Protein AF-A0A511QG80-F1 (afdb_monomer)

Sequence (93 aa):
MKNLTFTERDEFK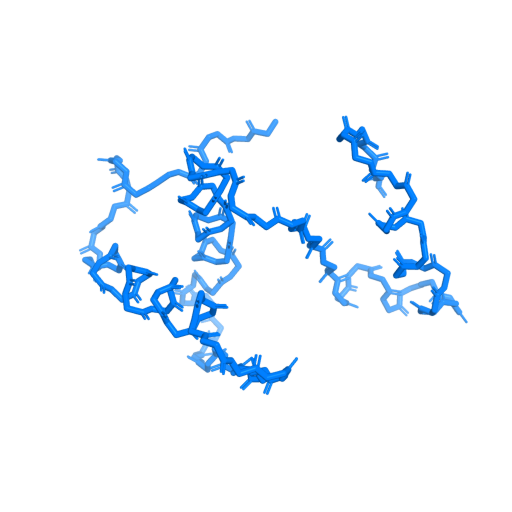RKSVAEKVSLLLESPIDVSPMVIDGGWGTGKTEFCHKLINLMMEKDSHHLIYVDAFQADHADEPLLTILLGWLTKPAFAI

Secondary structure (DSSP, 8-state):
-----TTT--TT-THHHHHHHHHHHTSS-S---------TTS-HHHHHHHHHHHHHTTT-S------HHHHTTSS-HHHHHHHHHH-SSS---

Mean predicted aligned error: 8.02 Å

Structure (mmCIF, N/CA/C/O backbone):
data_AF-A0A511QG80-F1
#
_entry.id   AF-A0A511QG80-F1
#
loop_
_atom_site.group_PDB
_atom_site.id
_atom_site.type_symbol
_atom_site.label_atom_id
_atom_site.label_alt_id
_atom_site.label_comp_id
_atom_site.label_asym_id
_atom_site.label_entity_id
_atom_site.label_seq_id
_atom_site.pdbx_PDB_ins_code
_atom_site.Cartn_x
_atom_site.Cartn_y
_atom_site.Cartn_z
_atom_site.occupancy
_atom_site.B_iso_or_equiv
_atom_site.auth_seq_id
_atom_site.auth_comp_id
_atom_site.auth_asym_id
_atom_site.auth_atom_id
_atom_site.pdbx_PDB_model_num
ATOM 1 N N . MET A 1 1 ? 11.871 -1.331 11.174 1.00 45.31 1 MET A N 1
ATOM 2 C CA . MET A 1 1 ? 10.854 -0.619 10.367 1.00 45.31 1 MET A CA 1
ATOM 3 C C . MET A 1 1 ? 10.345 0.558 11.186 1.00 45.31 1 MET A C 1
ATOM 5 O O . MET A 1 1 ? 9.985 0.348 12.336 1.00 45.31 1 MET A O 1
ATOM 9 N N . LYS A 1 2 ? 10.358 1.793 10.664 1.00 52.25 2 LYS A N 1
ATOM 10 C CA . LYS A 1 2 ? 9.596 2.883 11.303 1.00 52.25 2 LYS A CA 1
ATOM 11 C C . LYS A 1 2 ? 8.121 2.466 11.281 1.00 52.25 2 LYS A C 1
ATOM 13 O O . LYS A 1 2 ? 7.651 2.069 10.219 1.00 52.25 2 LYS A O 1
ATOM 18 N N . ASN A 1 3 ? 7.414 2.553 12.407 1.00 68.88 3 ASN A N 1
ATOM 19 C CA . ASN A 1 3 ? 5.962 2.356 12.461 1.00 68.88 3 ASN A CA 1
ATOM 20 C C . ASN A 1 3 ? 5.278 3.493 11.687 1.00 68.88 3 ASN A C 1
ATOM 22 O O . ASN A 1 3 ? 4.900 4.519 12.243 1.00 68.88 3 ASN A O 1
ATOM 26 N N . LEU A 1 4 ? 5.212 3.355 10.362 1.00 85.56 4 LEU A N 1
ATOM 27 C CA . LEU A 1 4 ? 4.516 4.278 9.477 1.00 85.56 4 LEU A CA 1
ATOM 28 C C . LEU A 1 4 ? 3.026 3.966 9.560 1.00 85.56 4 LEU A C 1
ATOM 30 O O . LEU A 1 4 ? 2.520 3.168 8.783 1.00 85.56 4 LEU A O 1
ATOM 34 N N . THR A 1 5 ? 2.320 4.581 10.497 1.00 90.12 5 THR A N 1
ATOM 35 C CA . THR A 1 5 ?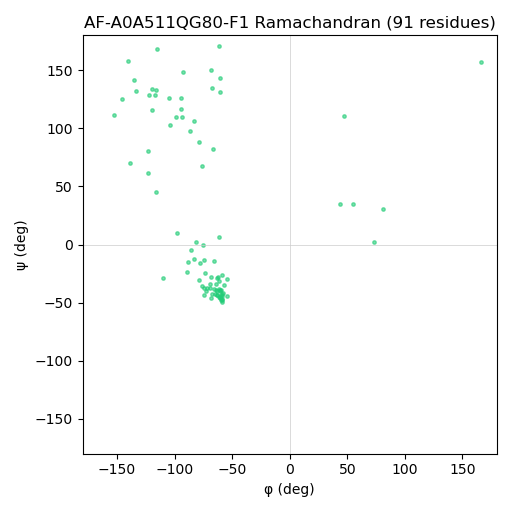 0.867 4.434 10.647 1.00 90.12 5 THR A CA 1
ATOM 36 C C . THR A 1 5 ? 0.160 5.763 10.378 1.00 90.12 5 THR A C 1
ATOM 38 O O . THR A 1 5 ? 0.782 6.827 10.282 1.00 90.12 5 THR A O 1
ATOM 41 N N . PHE A 1 6 ? -1.164 5.713 10.245 1.00 90.81 6 PHE A N 1
ATOM 42 C CA . PHE A 1 6 ? -1.999 6.912 10.138 1.00 90.81 6 PHE A CA 1
ATOM 43 C C . PHE A 1 6 ? -2.322 7.556 11.502 1.00 90.81 6 PHE A C 1
ATOM 45 O O . PHE A 1 6 ? -3.057 8.535 11.536 1.00 90.81 6 PHE A O 1
ATOM 52 N N . THR A 1 7 ? -1.817 7.035 12.629 1.00 87.69 7 THR A N 1
ATOM 53 C CA . THR A 1 7 ? -2.184 7.540 13.967 1.00 87.69 7 THR A CA 1
ATOM 54 C C . THR A 1 7 ? -1.564 8.898 14.284 1.00 87.69 7 THR A C 1
ATOM 56 O O . THR A 1 7 ? -2.236 9.749 14.855 1.00 87.69 7 THR A O 1
ATOM 59 N N . GLU A 1 8 ? -0.305 9.117 13.904 1.00 80.44 8 GLU A N 1
ATOM 60 C CA . GLU A 1 8 ? 0.438 10.333 14.275 1.00 80.44 8 GLU A CA 1
ATOM 61 C C . GLU A 1 8 ? 0.693 11.279 13.095 1.00 80.44 8 GLU A C 1
ATOM 63 O O . GLU A 1 8 ? 0.791 12.487 13.282 1.00 80.44 8 GLU A O 1
ATOM 68 N N . ARG A 1 9 ? 0.795 10.757 11.864 1.00 82.38 9 ARG A N 1
ATOM 69 C CA . ARG A 1 9 ? 1.165 11.542 10.670 1.00 82.38 9 ARG A CA 1
ATOM 70 C C . ARG A 1 9 ? 0.110 11.462 9.571 1.00 82.38 9 ARG A C 1
ATOM 72 O O . ARG A 1 9 ? 0.397 10.977 8.480 1.00 82.38 9 ARG A O 1
ATOM 79 N N . ASP A 1 10 ? -1.109 11.918 9.847 1.00 88.00 10 ASP A N 1
ATOM 80 C CA . ASP A 1 10 ? -2.196 11.992 8.854 1.00 88.00 10 ASP A CA 1
ATOM 81 C C . ASP A 1 10 ? -2.666 13.431 8.569 1.00 88.00 10 ASP A C 1
ATOM 83 O O . ASP A 1 10 ? -3.857 13.721 8.485 1.00 88.00 10 ASP A O 1
ATOM 87 N N . GLU A 1 11 ? -1.713 14.351 8.393 1.00 84.94 11 GLU A N 1
ATOM 88 C CA . GLU A 1 11 ? -1.953 15.786 8.137 1.00 84.94 11 GLU A CA 1
ATOM 89 C C . GLU A 1 11 ? -2.877 16.044 6.932 1.00 84.94 11 GLU A C 1
ATOM 91 O O . GLU A 1 11 ? -3.641 17.007 6.908 1.00 84.94 11 GLU A O 1
ATOM 96 N N . PHE A 1 12 ? -2.855 15.141 5.948 1.00 86.81 12 PHE A N 1
ATOM 97 C CA . PHE A 1 12 ? -3.664 15.210 4.730 1.00 86.81 12 PHE A CA 1
ATOM 98 C C . PHE A 1 12 ? -4.943 14.357 4.783 1.00 86.81 12 PHE A C 1
ATOM 100 O O . PHE A 1 12 ? -5.589 14.181 3.750 1.00 86.81 12 PHE A O 1
ATOM 107 N N . LYS A 1 13 ? -5.307 13.807 5.953 1.00 89.75 13 LYS A N 1
ATOM 108 C CA . LYS A 1 13 ? -6.520 12.990 6.171 1.00 89.75 13 LYS A CA 1
ATOM 109 C C . LYS A 1 13 ? -6.649 11.789 5.219 1.00 89.75 13 LYS A C 1
ATOM 111 O O . LYS A 1 13 ? -7.748 11.402 4.801 1.00 89.75 13 LYS A O 1
ATOM 116 N N . ARG A 1 14 ? -5.512 11.192 4.860 1.00 92.75 14 ARG A N 1
ATOM 117 C CA . ARG A 1 14 ? -5.388 10.076 3.914 1.00 92.75 14 ARG A CA 1
ATOM 118 C C . ARG A 1 14 ? -5.843 8.747 4.501 1.00 92.75 14 ARG A C 1
ATOM 120 O O . ARG A 1 14 ? -6.080 7.832 3.714 1.00 92.75 14 ARG A O 1
ATOM 127 N N . LYS A 1 15 ? -6.041 8.635 5.821 1.00 94.25 15 LYS A N 1
ATOM 128 C CA . LYS A 1 15 ? -6.619 7.424 6.427 1.00 94.25 15 LYS A CA 1
ATOM 129 C C . LYS A 1 15 ? -7.965 7.060 5.796 1.00 94.25 15 LYS A C 1
ATOM 131 O O . LYS A 1 15 ? -8.170 5.918 5.410 1.00 94.25 15 LYS A O 1
ATOM 136 N N . SER A 1 16 ? -8.835 8.050 5.590 1.00 94.00 16 SER A N 1
ATOM 137 C CA . SER A 1 16 ? -10.154 7.844 4.970 1.00 94.00 16 SER A CA 1
ATOM 138 C C . SER A 1 16 ? -10.074 7.306 3.534 1.00 94.00 16 SER A C 1
ATOM 140 O O . SER A 1 16 ? -10.939 6.553 3.087 1.00 94.00 16 SER A O 1
ATOM 142 N N . VAL A 1 17 ? -9.024 7.678 2.797 1.00 93.75 17 VAL A N 1
ATOM 143 C CA . VAL A 1 17 ? -8.746 7.153 1.456 1.00 93.75 17 VAL A CA 1
ATOM 144 C C . VAL A 1 17 ? -8.214 5.726 1.558 1.00 93.75 17 VAL A C 1
ATOM 146 O O . VAL A 1 17 ? -8.678 4.859 0.825 1.00 93.75 17 VAL A O 1
ATOM 149 N N . ALA A 1 18 ? -7.297 5.461 2.493 1.00 93.88 18 ALA A N 1
ATOM 150 C CA . ALA A 1 18 ? -6.748 4.129 2.734 1.00 93.88 18 ALA A CA 1
ATOM 151 C C . ALA A 1 18 ? -7.826 3.109 3.136 1.00 93.88 18 ALA A C 1
ATOM 153 O O . ALA A 1 18 ? -7.805 1.982 2.654 1.00 93.88 18 ALA A O 1
ATOM 154 N N . GLU A 1 19 ? -8.808 3.508 3.947 1.00 93.69 19 GLU A N 1
ATOM 155 C CA . GLU A 1 19 ? -9.947 2.657 4.319 1.00 93.69 19 GLU A CA 1
ATOM 156 C C . GLU A 1 19 ? -10.803 2.282 3.101 1.00 93.69 19 GLU A C 1
ATOM 158 O O . GLU A 1 19 ? -11.148 1.116 2.924 1.00 93.69 19 GLU A O 1
ATOM 163 N N . LYS A 1 20 ? -11.089 3.241 2.209 1.00 93.00 20 LYS A N 1
ATOM 164 C CA . LYS A 1 20 ? -11.817 2.976 0.954 1.00 93.00 20 LYS A CA 1
ATOM 165 C C . LYS A 1 20 ? -11.031 2.068 0.013 1.00 93.00 20 LYS A C 1
ATOM 167 O O . LYS A 1 20 ? -11.606 1.161 -0.577 1.00 93.00 20 LYS A O 1
ATOM 172 N N . VAL A 1 21 ? -9.726 2.300 -0.112 1.00 92.81 21 VAL A N 1
ATOM 173 C CA . VAL A 1 21 ? -8.829 1.444 -0.896 1.00 92.81 21 VAL A CA 1
ATOM 174 C C . VAL A 1 21 ? -8.814 0.023 -0.334 1.00 92.81 21 VAL A C 1
ATOM 176 O O . VAL A 1 21 ? -8.956 -0.927 -1.093 1.00 92.81 21 VAL A O 1
ATOM 179 N N . SER A 1 22 ? -8.704 -0.133 0.988 1.00 90.56 22 SER A N 1
ATOM 180 C CA . SER A 1 22 ? -8.748 -1.442 1.646 1.00 90.56 22 SER A CA 1
ATOM 181 C C . SER A 1 22 ? -10.063 -2.168 1.364 1.00 90.56 22 SER A C 1
ATOM 183 O O . SER A 1 22 ? -10.020 -3.342 1.025 1.00 90.56 22 SER A O 1
ATOM 185 N N . LEU A 1 23 ? -11.208 -1.477 1.409 1.00 90.56 23 LEU A N 1
ATOM 186 C CA . LEU A 1 23 ? -12.505 -2.069 1.055 1.00 90.56 23 LEU A CA 1
ATOM 187 C C . LEU A 1 23 ? -12.562 -2.554 -0.401 1.00 90.56 23 LEU A C 1
ATOM 189 O O . LEU A 1 23 ? -13.154 -3.593 -0.673 1.00 90.56 23 LEU A O 1
ATOM 193 N N . LEU A 1 24 ? -11.958 -1.815 -1.337 1.00 89.94 24 LEU A N 1
ATOM 194 C CA . LEU A 1 24 ? -11.884 -2.227 -2.743 1.00 89.94 24 LEU A CA 1
ATOM 195 C C . LEU A 1 24 ? -10.986 -3.455 -2.923 1.00 89.94 24 LEU A C 1
ATOM 197 O O . LEU A 1 24 ? -11.361 -4.382 -3.634 1.00 89.94 24 LEU A O 1
ATOM 201 N N . LEU A 1 25 ? -9.834 -3.484 -2.251 1.00 88.12 25 LEU A N 1
ATOM 202 C CA . LEU A 1 25 ? -8.906 -4.617 -2.299 1.00 88.12 25 LEU A CA 1
ATOM 203 C C . LEU A 1 25 ? -9.466 -5.876 -1.616 1.00 88.12 25 LEU A C 1
ATOM 205 O O . LEU A 1 25 ? -9.107 -6.976 -2.009 1.00 88.12 25 LEU A O 1
ATOM 209 N N . GLU A 1 26 ? -10.343 -5.716 -0.621 1.00 86.69 26 GLU A N 1
ATOM 210 C CA . GLU A 1 26 ? -11.040 -6.808 0.082 1.00 86.69 26 GLU A CA 1
ATOM 211 C C . GLU A 1 26 ? -12.332 -7.252 -0.627 1.00 86.69 26 GLU A C 1
ATOM 213 O O . GLU A 1 26 ? -12.994 -8.193 -0.184 1.00 86.69 26 GLU A O 1
ATOM 218 N N . SER A 1 27 ? -12.736 -6.566 -1.700 1.00 87.62 27 SER A N 1
ATOM 219 C CA . SER A 1 27 ? -13.950 -6.919 -2.433 1.00 87.62 27 SER A CA 1
ATOM 220 C C . SER A 1 27 ? -13.788 -8.265 -3.159 1.00 87.62 27 SER A C 1
ATOM 222 O O . SER A 1 27 ? -12.675 -8.623 -3.544 1.00 87.62 27 SER A O 1
ATOM 224 N N . PRO A 1 28 ? -14.877 -9.033 -3.360 1.00 86.38 28 PRO A N 1
ATOM 225 C CA . PRO A 1 28 ? -14.827 -10.346 -4.003 1.00 86.38 28 PRO A CA 1
ATOM 226 C C . PRO A 1 28 ? -14.660 -10.205 -5.526 1.00 86.38 28 PRO A C 1
ATOM 228 O O . PRO A 1 28 ? -15.576 -10.489 -6.297 1.00 86.38 28 PRO A O 1
ATOM 231 N N . ILE A 1 29 ? -13.502 -9.708 -5.952 1.00 86.75 29 ILE A N 1
ATOM 232 C CA . ILE A 1 29 ? -13.086 -9.551 -7.346 1.00 86.75 29 ILE A CA 1
ATOM 233 C C . ILE A 1 29 ? -11.816 -10.382 -7.534 1.00 86.75 29 ILE A C 1
ATOM 235 O O . ILE A 1 29 ? -10.896 -10.285 -6.727 1.00 86.75 29 ILE A O 1
ATOM 239 N N . ASP A 1 30 ? -11.743 -11.161 -8.614 1.00 84.81 30 ASP A N 1
ATOM 240 C CA . ASP A 1 30 ? -10.610 -12.063 -8.866 1.00 84.81 30 ASP A CA 1
ATOM 241 C C . ASP A 1 30 ? -9.268 -11.318 -8.980 1.00 84.81 30 ASP A C 1
ATOM 243 O O . ASP A 1 30 ? -8.246 -11.783 -8.477 1.00 84.81 30 ASP A O 1
ATOM 247 N N . VAL A 1 31 ? -9.258 -10.152 -9.640 1.00 84.69 31 VAL A N 1
ATOM 248 C CA . VAL A 1 31 ? -8.084 -9.277 -9.775 1.00 84.69 31 VAL A CA 1
ATOM 249 C C . VAL A 1 31 ? -8.532 -7.813 -9.779 1.00 84.69 31 VAL A C 1
ATOM 251 O O . VAL A 1 31 ? -9.343 -7.412 -10.611 1.00 84.69 31 VAL A O 1
ATOM 254 N N . SER A 1 32 ? -7.968 -6.994 -8.887 1.00 86.94 32 SER A N 1
ATOM 255 C CA . SER A 1 32 ? -8.273 -5.560 -8.777 1.00 86.94 32 SER A CA 1
ATOM 256 C C . SER A 1 32 ? -7.001 -4.709 -8.920 1.00 86.94 32 SER A C 1
ATOM 258 O O . SER A 1 32 ? -6.428 -4.283 -7.912 1.00 86.94 32 SER A O 1
ATOM 260 N N . PRO A 1 33 ? -6.523 -4.449 -10.152 1.00 88.12 33 PRO A N 1
ATOM 261 C CA . PRO A 1 33 ? -5.373 -3.579 -10.360 1.00 88.12 33 PRO A CA 1
ATOM 262 C C . PRO A 1 33 ? -5.732 -2.136 -9.986 1.00 88.12 33 PRO A C 1
ATOM 264 O O . PRO A 1 33 ? -6.778 -1.619 -10.377 1.00 88.12 33 PRO A O 1
ATOM 267 N N . MET A 1 34 ? -4.851 -1.466 -9.245 1.00 89.69 34 MET A N 1
ATOM 268 C CA . MET A 1 34 ? -5.055 -0.088 -8.802 1.00 89.69 34 MET A CA 1
ATOM 269 C 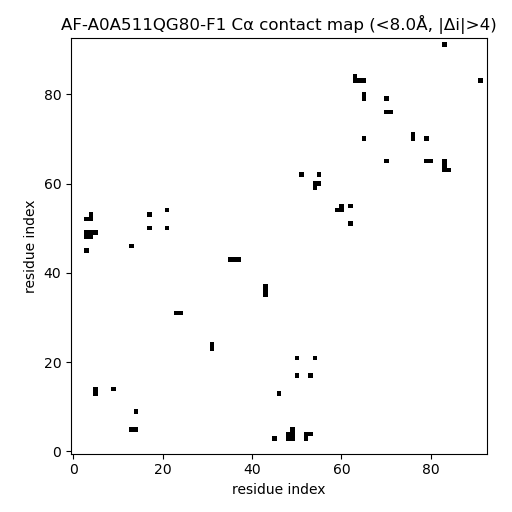C . MET A 1 34 ? -3.784 0.737 -9.009 1.00 89.69 34 MET A C 1
ATOM 271 O O . MET A 1 34 ? -2.678 0.259 -8.768 1.00 89.69 34 MET A O 1
ATOM 275 N N . VAL A 1 35 ? -3.952 1.994 -9.425 1.00 91.19 35 VAL A N 1
ATOM 276 C CA . VAL A 1 35 ? -2.861 2.956 -9.627 1.00 91.19 35 VAL A CA 1
ATOM 277 C C . VAL A 1 35 ? -3.018 4.115 -8.648 1.00 91.19 35 VAL A C 1
ATOM 279 O O . VAL A 1 35 ? -4.102 4.679 -8.512 1.00 91.19 35 VAL A O 1
ATOM 282 N N . ILE A 1 36 ? -1.925 4.484 -7.978 1.00 89.88 36 ILE A N 1
ATOM 283 C CA . ILE A 1 36 ? -1.850 5.676 -7.127 1.00 89.88 36 ILE A CA 1
ATOM 284 C C . ILE A 1 36 ? -1.063 6.740 -7.884 1.00 89.88 36 ILE A C 1
ATOM 286 O O . ILE A 1 36 ? 0.165 6.680 -7.955 1.00 89.88 36 ILE A O 1
ATOM 290 N N . ASP A 1 37 ? -1.779 7.716 -8.433 1.00 90.69 37 ASP A N 1
ATOM 291 C CA . ASP A 1 37 ? -1.178 8.834 -9.153 1.00 90.69 37 ASP A CA 1
ATOM 292 C C . ASP A 1 37 ? -0.923 10.047 -8.241 1.00 90.69 37 ASP A C 1
ATOM 294 O O . ASP A 1 37 ? -1.631 10.300 -7.263 1.00 90.69 37 ASP A O 1
ATOM 298 N N . GLY A 1 38 ? 0.125 10.802 -8.557 1.00 88.38 38 GLY A N 1
ATOM 299 C CA . GLY A 1 38 ? 0.472 12.045 -7.883 1.00 88.38 38 GLY A CA 1
ATOM 300 C C . GLY A 1 38 ? 1.888 12.507 -8.214 1.00 88.38 38 GLY A C 1
ATOM 301 O O . GLY A 1 38 ? 2.760 11.703 -8.537 1.00 88.38 38 GLY A O 1
ATOM 302 N N . GLY A 1 39 ? 2.157 13.805 -8.060 1.00 92.75 39 GLY A N 1
ATOM 303 C CA . GLY A 1 39 ? 3.476 14.394 -8.330 1.00 92.75 39 GLY A CA 1
ATOM 304 C C . GLY A 1 39 ? 4.620 13.843 -7.461 1.00 92.75 39 GLY A C 1
ATOM 305 O O . GLY A 1 39 ? 4.410 13.095 -6.499 1.00 92.75 39 GLY A O 1
ATOM 306 N N . TRP A 1 40 ? 5.860 14.210 -7.788 1.00 90.56 40 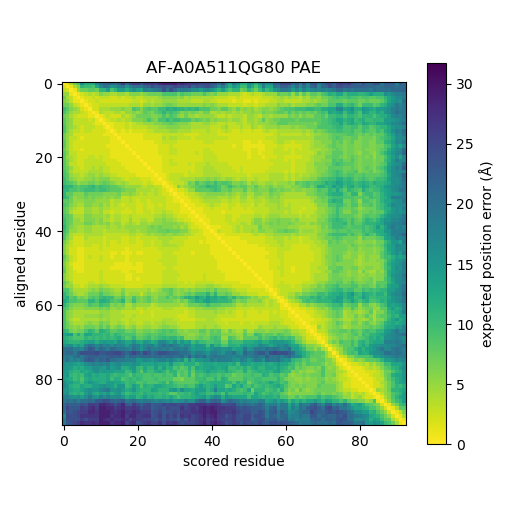TRP A N 1
ATOM 307 C CA . TRP A 1 40 ? 7.023 13.896 -6.950 1.00 90.56 40 TRP A CA 1
ATOM 308 C C . TRP A 1 40 ? 6.885 14.533 -5.559 1.00 90.56 40 TRP A C 1
ATOM 310 O O . TRP A 1 40 ? 6.346 15.627 -5.421 1.00 90.56 40 TRP A O 1
ATOM 320 N N . GLY A 1 41 ? 7.346 13.844 -4.512 1.00 89.06 41 GLY A N 1
ATOM 321 C CA . GLY A 1 41 ? 7.323 14.373 -3.141 1.00 89.06 41 GLY A CA 1
ATOM 322 C C . GLY A 1 41 ? 5.943 14.429 -2.471 1.00 89.06 41 GLY A C 1
ATOM 323 O O . GLY A 1 41 ? 5.851 14.817 -1.313 1.00 89.06 41 GLY A O 1
ATOM 324 N N . THR A 1 42 ? 4.868 13.975 -3.124 1.00 91.00 42 THR A N 1
ATOM 325 C CA . THR A 1 42 ? 3.514 13.970 -2.532 1.00 91.00 42 THR A CA 1
ATOM 326 C C . THR A 1 42 ? 3.295 12.871 -1.487 1.00 91.00 42 THR A C 1
ATOM 328 O O . THR A 1 42 ? 2.209 12.771 -0.922 1.00 91.00 42 THR A O 1
ATOM 331 N N . GLY A 1 43 ? 4.295 12.031 -1.204 1.00 90.81 43 GLY A N 1
ATOM 332 C CA . GLY A 1 43 ? 4.221 10.997 -0.166 1.00 90.81 43 GLY A CA 1
ATOM 333 C C . GLY A 1 43 ? 3.492 9.714 -0.581 1.00 90.81 43 GLY A C 1
ATOM 334 O O . GLY A 1 43 ? 2.879 9.076 0.270 1.00 90.81 43 GLY A O 1
ATOM 335 N N . LYS A 1 44 ? 3.538 9.332 -1.866 1.00 92.38 44 LYS A N 1
ATOM 336 C CA . LYS A 1 44 ? 2.962 8.067 -2.369 1.00 92.38 44 LYS A CA 1
ATOM 337 C C . LYS A 1 44 ? 3.573 6.839 -1.682 1.00 92.38 44 LYS A C 1
ATOM 339 O O . LYS A 1 44 ? 2.837 6.024 -1.145 1.00 92.38 44 LYS A O 1
ATOM 344 N N . THR A 1 45 ? 4.904 6.761 -1.603 1.00 90.81 45 THR A N 1
ATOM 345 C CA . THR A 1 45 ? 5.619 5.666 -0.918 1.00 90.81 45 THR A CA 1
ATOM 346 C C . THR A 1 45 ? 5.230 5.572 0.560 1.00 90.81 45 THR A C 1
ATOM 348 O O . THR A 1 45 ? 4.923 4.493 1.057 1.00 90.81 45 THR A O 1
ATOM 351 N N . GLU A 1 46 ? 5.150 6.709 1.263 1.00 91.56 46 GLU A N 1
ATOM 352 C CA . GLU A 1 46 ? 4.709 6.729 2.665 1.00 91.56 46 GLU A CA 1
ATOM 353 C C . GLU A 1 46 ? 3.246 6.277 2.810 1.00 91.56 46 GLU A C 1
ATOM 355 O O . GLU A 1 46 ? 2.927 5.534 3.737 1.00 91.56 46 GLU A O 1
ATOM 360 N N . PHE A 1 47 ? 2.366 6.675 1.886 1.00 92.56 47 PHE A N 1
ATOM 361 C CA . PHE A 1 47 ? 0.983 6.199 1.857 1.00 92.56 47 PHE A CA 1
ATOM 362 C C . PHE A 1 47 ? 0.902 4.679 1.658 1.00 92.56 47 PHE A C 1
ATOM 364 O O . PHE A 1 47 ? 0.180 4.029 2.409 1.00 92.56 47 PHE A O 1
ATOM 371 N N . CYS A 1 48 ? 1.670 4.101 0.724 1.00 91.31 48 CYS A N 1
ATOM 372 C CA . CYS A 1 48 ? 1.698 2.651 0.496 1.00 91.31 48 CYS A CA 1
ATOM 373 C C . CYS A 1 48 ? 2.118 1.880 1.754 1.00 91.31 48 CYS A C 1
ATOM 375 O O . CYS A 1 48 ? 1.436 0.938 2.148 1.00 91.31 48 CYS A O 1
ATOM 377 N N . HIS A 1 49 ? 3.182 2.308 2.443 1.00 91.12 49 HIS A N 1
ATOM 378 C CA . HIS A 1 49 ? 3.600 1.659 3.692 1.00 91.12 49 HIS A CA 1
ATOM 379 C C . HIS A 1 49 ? 2.546 1.764 4.800 1.00 91.12 49 HIS A C 1
ATOM 381 O O . HIS A 1 49 ? 2.305 0.791 5.513 1.00 91.12 49 HIS A O 1
ATOM 387 N N . LYS A 1 50 ? 1.886 2.922 4.934 1.00 92.75 50 LYS A N 1
ATOM 388 C CA . LYS A 1 50 ? 0.796 3.092 5.906 1.00 92.75 50 LYS A CA 1
ATOM 389 C C . LYS A 1 50 ? -0.422 2.234 5.573 1.00 92.75 50 LYS A C 1
ATOM 391 O O . LYS A 1 50 ? -1.035 1.692 6.487 1.00 92.75 50 LYS A O 1
ATOM 396 N N . LEU A 1 51 ? -0.759 2.091 4.291 1.00 92.38 51 LEU A N 1
ATOM 397 C CA . LEU A 1 51 ? -1.831 1.210 3.826 1.00 92.38 51 LEU A CA 1
ATOM 398 C C . LEU A 1 51 ? -1.519 -0.261 4.135 1.00 92.38 51 LEU A C 1
ATOM 400 O O . LEU A 1 51 ? -2.386 -0.959 4.647 1.00 92.38 51 LEU A O 1
ATOM 404 N N . ILE A 1 52 ? -0.282 -0.711 3.898 1.00 90.94 52 ILE A N 1
ATOM 40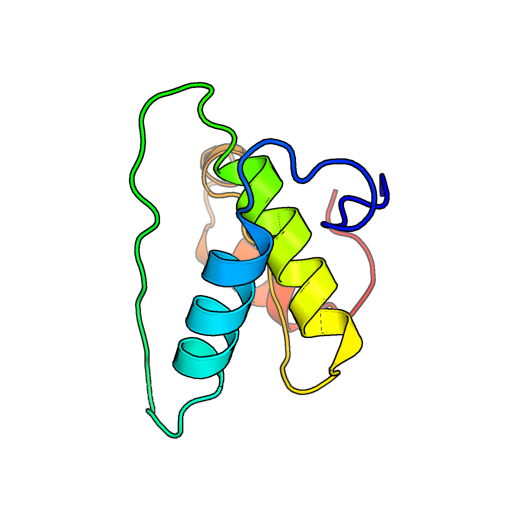5 C CA . ILE A 1 52 ? 0.155 -2.071 4.255 1.00 90.94 52 ILE A CA 1
ATOM 406 C C . ILE A 1 52 ? -0.005 -2.301 5.759 1.00 90.94 52 ILE A C 1
ATOM 408 O O . ILE A 1 52 ? -0.600 -3.297 6.153 1.00 90.94 52 ILE A O 1
ATOM 412 N N . ASN A 1 53 ? 0.449 -1.364 6.597 1.00 90.56 53 ASN A N 1
ATOM 413 C CA . ASN A 1 53 ? 0.277 -1.462 8.050 1.00 90.56 53 ASN A CA 1
ATOM 414 C C . ASN A 1 53 ? -1.204 -1.521 8.460 1.00 90.56 53 ASN A C 1
ATOM 416 O O . ASN A 1 53 ? -1.569 -2.377 9.258 1.00 90.56 53 ASN A O 1
ATOM 420 N N . LEU A 1 54 ? -2.063 -0.692 7.855 1.00 90.81 54 LEU A N 1
ATOM 421 C CA . LEU A 1 54 ? -3.513 -0.721 8.086 1.00 90.81 54 LEU A CA 1
ATOM 42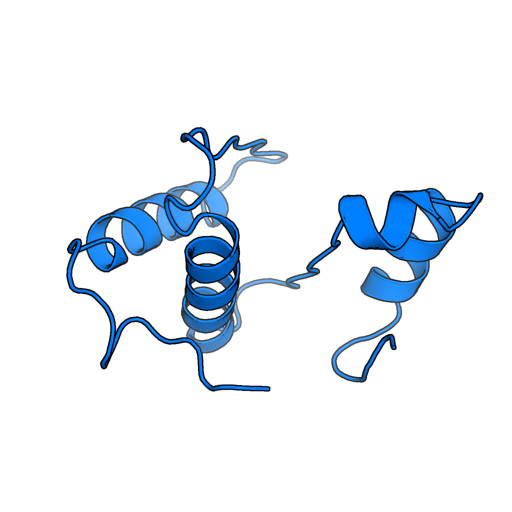2 C C . LEU A 1 54 ? -4.137 -2.080 7.719 1.00 90.81 54 LEU A C 1
ATOM 424 O O . LEU A 1 54 ? -5.030 -2.558 8.411 1.00 90.81 54 LEU A O 1
ATO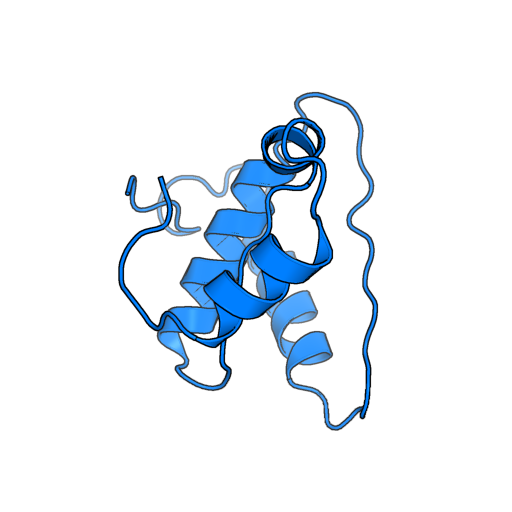M 428 N N . MET A 1 55 ? -3.687 -2.702 6.628 1.00 89.56 55 MET A N 1
ATOM 429 C CA . MET A 1 55 ? -4.205 -3.998 6.183 1.00 89.56 55 MET A CA 1
ATOM 430 C C . MET A 1 55 ? -3.621 -5.174 6.978 1.00 89.56 55 MET A C 1
ATOM 432 O O . MET A 1 55 ? -4.316 -6.167 7.176 1.00 89.56 55 MET A O 1
ATOM 436 N N . MET A 1 56 ? -2.385 -5.067 7.480 1.00 87.38 56 MET A N 1
ATOM 437 C CA . MET A 1 56 ? -1.794 -6.073 8.372 1.00 87.38 56 MET A CA 1
ATOM 438 C C . MET A 1 56 ? -2.548 -6.187 9.699 1.00 87.38 56 MET A C 1
ATOM 440 O O . MET A 1 56 ? -2.682 -7.292 10.210 1.00 87.38 56 MET A O 1
ATOM 444 N N . GLU A 1 57 ? -3.092 -5.085 10.232 1.00 83.06 57 GLU A N 1
ATOM 445 C CA . GLU A 1 57 ? -3.921 -5.110 11.452 1.00 83.06 57 GLU A CA 1
ATOM 446 C C . GLU A 1 57 ? -5.166 -6.003 11.312 1.00 83.06 57 GLU A C 1
ATOM 448 O O . GLU A 1 57 ? -5.664 -6.527 12.306 1.00 83.06 57 GLU A O 1
ATOM 453 N N . LYS A 1 58 ? -5.666 -6.192 10.085 1.00 77.25 58 LYS A N 1
ATOM 454 C CA . LYS A 1 58 ? -6.839 -7.026 9.797 1.00 77.25 58 LYS A CA 1
ATOM 455 C C . LYS A 1 58 ? -6.508 -8.504 9.547 1.00 77.25 58 LYS A C 1
ATOM 457 O O . LYS A 1 58 ? -7.435 -9.305 9.509 1.00 77.25 58 LYS A O 1
ATOM 462 N N . ASP A 1 59 ? -5.234 -8.840 9.315 1.00 75.69 59 ASP A N 1
ATOM 463 C CA . ASP A 1 59 ? -4.719 -10.179 8.954 1.00 75.69 59 ASP A CA 1
ATOM 464 C C . ASP A 1 59 ? -5.552 -10.934 7.892 1.00 75.69 59 ASP A C 1
ATOM 466 O O . ASP A 1 59 ? -5.712 -12.152 7.924 1.00 75.69 59 ASP A O 1
ATOM 470 N N . SER A 1 60 ? -6.126 -10.201 6.933 1.00 79.06 60 SER A N 1
ATOM 471 C CA . SER A 1 60 ? -7.064 -10.759 5.949 1.00 79.06 60 SER A CA 1
ATOM 472 C C . SER A 1 60 ? -6.381 -11.304 4.688 1.00 79.06 60 SER A C 1
ATOM 474 O O . SER A 1 60 ? -6.950 -12.143 3.995 1.00 79.06 60 SER A O 1
ATOM 476 N N . HIS A 1 61 ? -5.170 -10.828 4.372 1.00 81.69 61 HIS A N 1
ATOM 477 C CA . HIS A 1 61 ? -4.489 -11.094 3.100 1.00 81.69 61 HIS A CA 1
ATOM 478 C C . HIS A 1 61 ? -2.981 -11.325 3.264 1.00 81.69 61 HIS A C 1
ATOM 480 O O . HIS A 1 61 ? -2.326 -10.878 4.211 1.00 81.69 61 HIS A O 1
ATOM 486 N N . HIS A 1 62 ? -2.387 -12.010 2.286 1.00 83.44 62 HIS A N 1
ATOM 487 C CA . HIS A 1 62 ? -0.940 -12.064 2.138 1.00 83.44 62 HIS A CA 1
ATOM 488 C C . HIS A 1 62 ? -0.443 -10.821 1.393 1.00 83.44 62 HIS A C 1
ATOM 490 O O . HIS A 1 62 ? -0.639 -10.694 0.190 1.00 83.44 62 HIS A O 1
ATOM 496 N N . LEU A 1 63 ? 0.182 -9.899 2.127 1.00 86.06 63 LEU A N 1
ATOM 497 C CA . LEU A 1 63 ? 0.679 -8.633 1.593 1.00 86.06 63 LEU A CA 1
ATOM 498 C C . LEU A 1 63 ? 2.152 -8.761 1.203 1.00 86.06 63 LEU A C 1
ATOM 500 O O . LEU A 1 63 ? 2.978 -9.131 2.035 1.00 86.06 63 LEU A O 1
ATOM 504 N N . ILE A 1 64 ? 2.470 -8.406 -0.042 1.00 85.88 64 ILE A N 1
ATOM 505 C CA . ILE A 1 64 ? 3.837 -8.351 -0.574 1.00 85.88 64 ILE A CA 1
ATOM 506 C C . ILE A 1 64 ? 4.069 -6.932 -1.073 1.00 85.88 64 ILE A C 1
ATOM 508 O O . ILE A 1 64 ? 3.265 -6.398 -1.837 1.00 85.88 64 ILE A O 1
ATOM 512 N N . TYR A 1 65 ? 5.163 -6.319 -0.633 1.00 86.62 65 TYR A N 1
ATOM 513 C CA . TYR A 1 65 ? 5.614 -5.032 -1.145 1.00 86.62 65 TYR A CA 1
ATOM 514 C C . TYR A 1 65 ? 6.805 -5.257 -2.066 1.00 86.62 65 TYR A C 1
ATOM 516 O O . TYR A 1 65 ? 7.792 -5.864 -1.658 1.00 86.62 65 TYR A O 1
ATOM 524 N N . VAL A 1 66 ? 6.711 -4.748 -3.291 1.00 82.75 66 VAL A N 1
ATOM 525 C CA . VAL A 1 66 ? 7.799 -4.782 -4.268 1.00 82.75 66 VAL A CA 1
ATOM 526 C C . VAL A 1 66 ? 8.146 -3.345 -4.623 1.00 82.75 66 VAL A C 1
ATOM 528 O O . VAL A 1 66 ? 7.319 -2.621 -5.178 1.00 82.75 66 VAL A O 1
ATOM 531 N N . ASP A 1 67 ? 9.366 -2.930 -4.294 1.00 82.25 67 ASP A N 1
ATOM 532 C CA . ASP A 1 67 ? 9.897 -1.648 -4.742 1.00 82.25 67 ASP A CA 1
ATOM 533 C C . ASP A 1 67 ? 10.534 -1.825 -6.120 1.00 82.25 67 ASP A C 1
ATOM 535 O O . ASP A 1 67 ? 11.671 -2.277 -6.244 1.00 82.25 67 ASP A O 1
ATOM 539 N N . ALA A 1 68 ? 9.780 -1.483 -7.162 1.00 72.31 68 ALA A N 1
ATOM 540 C CA . ALA A 1 68 ? 10.248 -1.614 -8.535 1.00 72.31 68 ALA A CA 1
ATOM 541 C C . ALA A 1 68 ? 11.474 -0.735 -8.834 1.00 72.31 68 ALA A C 1
ATOM 543 O O . ALA A 1 68 ? 12.268 -1.121 -9.676 1.00 72.31 68 ALA A O 1
ATOM 544 N N . PHE A 1 69 ? 11.674 0.397 -8.147 1.00 70.94 69 PHE A N 1
ATOM 545 C CA . PHE A 1 69 ? 12.841 1.257 -8.389 1.00 70.94 69 PHE A CA 1
ATOM 546 C C . PHE A 1 69 ? 14.121 0.664 -7.808 1.00 70.94 69 PHE A C 1
ATOM 548 O O . PHE A 1 69 ? 15.182 0.789 -8.409 1.00 70.94 69 PHE A O 1
ATOM 555 N N . GLN A 1 70 ? 14.033 0.019 -6.643 1.00 69.56 70 GLN A N 1
ATOM 556 C CA . GLN A 1 70 ? 15.170 -0.722 -6.093 1.00 69.56 70 GLN A CA 1
ATOM 557 C C . GLN A 1 70 ? 15.431 -2.012 -6.878 1.00 69.56 70 GLN A C 1
ATOM 559 O O . GLN A 1 70 ? 16.583 -2.377 -7.100 1.00 69.56 70 GLN A O 1
ATOM 564 N N . ALA A 1 71 ? 14.362 -2.679 -7.324 1.00 64.19 71 ALA A N 1
ATOM 565 C CA . ALA A 1 71 ? 14.439 -3.938 -8.053 1.00 64.19 71 ALA A CA 1
ATOM 566 C C . ALA A 1 71 ? 14.835 -3.788 -9.533 1.00 64.19 71 ALA A C 1
ATOM 568 O O . ALA A 1 71 ? 15.253 -4.777 -10.118 1.00 64.19 71 ALA A O 1
ATOM 569 N N . ASP A 1 72 ? 14.761 -2.593 -10.130 1.00 64.56 72 ASP A N 1
ATOM 570 C CA . ASP A 1 72 ? 15.186 -2.341 -11.524 1.00 64.56 72 ASP A CA 1
ATOM 571 C C . ASP A 1 72 ? 16.705 -2.527 -11.725 1.00 64.56 72 ASP A C 1
ATOM 573 O O . ASP A 1 72 ? 17.192 -2.644 -12.844 1.00 64.56 72 ASP A O 1
ATOM 577 N N . HIS A 1 73 ? 17.473 -2.584 -10.630 1.00 60.41 73 HIS A N 1
ATOM 578 C CA . HIS A 1 73 ? 18.887 -2.967 -10.649 1.00 60.41 73 HIS A CA 1
ATOM 579 C C . HIS A 1 73 ? 19.118 -4.485 -10.636 1.00 60.41 73 HIS A C 1
ATOM 581 O O . HIS A 1 73 ? 20.249 -4.924 -10.841 1.00 60.41 73 HIS A O 1
ATOM 587 N N . ALA A 1 74 ? 18.086 -5.285 -10.359 1.00 57.72 74 ALA A N 1
ATOM 588 C CA . ALA A 1 74 ? 18.149 -6.735 -10.415 1.00 57.72 74 ALA A CA 1
ATOM 589 C C . ALA A 1 74 ? 17.653 -7.188 -11.793 1.00 57.72 74 ALA A C 1
ATOM 591 O O . ALA A 1 74 ? 16.480 -7.025 -12.115 1.00 57.72 74 ALA A O 1
ATOM 592 N N . ASP A 1 75 ? 18.523 -7.817 -12.584 1.00 61.44 75 ASP A N 1
ATOM 593 C CA . ASP A 1 75 ? 18.225 -8.325 -13.936 1.00 61.44 75 ASP A CA 1
ATOM 594 C C . ASP A 1 75 ? 17.113 -9.412 -13.982 1.00 61.44 75 ASP A C 1
ATOM 596 O O . ASP A 1 75 ? 16.839 -10.002 -15.027 1.00 61.44 75 ASP A O 1
ATOM 600 N N . GLU A 1 76 ? 16.444 -9.698 -12.858 1.00 68.88 76 GLU A N 1
ATOM 601 C CA . GLU A 1 76 ? 15.528 -10.823 -12.663 1.00 68.88 76 GLU A CA 1
ATOM 602 C C . GLU A 1 76 ? 14.251 -10.435 -11.868 1.00 68.88 76 GLU A C 1
ATOM 604 O O . GLU A 1 76 ? 14.038 -10.880 -10.736 1.00 68.88 76 GLU A O 1
ATOM 609 N N . PRO A 1 77 ? 13.324 -9.647 -12.450 1.00 67.00 77 PRO A N 1
ATOM 610 C CA . PRO A 1 77 ? 12.133 -9.133 -11.755 1.00 67.00 77 PRO A CA 1
ATOM 611 C C . PRO A 1 77 ? 11.159 -10.222 -11.271 1.00 67.00 77 PRO A C 1
ATOM 613 O O . PRO A 1 77 ? 10.470 -10.047 -10.265 1.00 67.00 77 PRO A O 1
ATOM 616 N N . LEU A 1 78 ? 11.105 -11.371 -11.955 1.00 71.38 78 LEU A N 1
ATOM 617 C CA . LEU A 1 78 ? 10.270 -12.508 -11.544 1.00 71.38 78 LEU A CA 1
ATOM 618 C C . LEU A 1 78 ? 10.781 -13.165 -10.257 1.00 71.38 78 LEU A C 1
ATOM 620 O O . LEU A 1 78 ? 9.976 -13.623 -9.444 1.00 71.38 78 LEU A O 1
ATOM 624 N N . LEU A 1 79 ? 12.100 -13.189 -10.053 1.00 72.19 79 LEU A N 1
ATOM 625 C CA . LEU A 1 79 ? 12.711 -13.786 -8.869 1.00 72.19 79 LEU A CA 1
ATOM 626 C C . LEU A 1 79 ? 12.404 -12.947 -7.629 1.00 72.19 79 LEU A C 1
ATOM 628 O O . LEU A 1 79 ? 12.070 -13.509 -6.590 1.00 72.19 79 LEU A O 1
ATOM 632 N N . THR A 1 80 ? 12.390 -11.619 -7.753 1.00 71.38 80 THR A N 1
ATOM 633 C CA . THR A 1 80 ? 11.964 -10.704 -6.682 1.00 71.38 80 THR A CA 1
ATOM 634 C C . THR A 1 80 ? 10.533 -10.990 -6.215 1.00 71.38 80 THR A C 1
ATOM 636 O O . THR A 1 80 ? 10.263 -11.024 -5.014 1.00 71.38 80 THR A O 1
ATOM 639 N N . ILE A 1 81 ? 9.615 -11.257 -7.150 1.00 74.06 81 ILE A N 1
ATOM 640 C CA . ILE A 1 81 ? 8.217 -11.593 -6.831 1.00 74.06 81 ILE A CA 1
ATOM 641 C C . ILE A 1 81 ? 8.127 -12.965 -6.148 1.00 74.06 81 ILE A C 1
ATOM 643 O O . ILE A 1 81 ? 7.446 -13.105 -5.131 1.00 74.06 81 ILE A O 1
ATOM 647 N N . LEU A 1 82 ? 8.828 -13.969 -6.686 1.00 75.06 82 LEU A N 1
ATOM 648 C CA . LEU A 1 82 ? 8.866 -15.325 -6.129 1.00 75.06 82 LEU A CA 1
ATOM 649 C C . LEU A 1 82 ? 9.436 -15.341 -4.708 1.00 75.06 82 LEU A C 1
ATOM 651 O O . LEU A 1 82 ? 8.845 -15.956 -3.822 1.00 75.06 82 LEU A O 1
ATOM 655 N N . LEU A 1 83 ? 10.546 -14.637 -4.476 1.00 67.81 83 LEU A N 1
ATOM 656 C CA . LEU A 1 83 ? 11.146 -14.496 -3.151 1.00 67.81 83 LEU A CA 1
ATOM 657 C C . LEU A 1 83 ? 10.166 -13.842 -2.177 1.00 67.81 83 LEU A C 1
ATOM 659 O O . LEU A 1 83 ? 9.926 -14.403 -1.113 1.00 67.81 83 LEU A O 1
ATOM 663 N N . GLY A 1 84 ? 9.525 -12.736 -2.574 1.00 69.69 84 GLY A N 1
ATOM 664 C CA . GLY A 1 84 ? 8.515 -12.068 -1.751 1.00 69.69 84 GLY A CA 1
ATOM 665 C C . GLY A 1 84 ? 7.341 -12.973 -1.362 1.00 69.69 84 GLY A C 1
ATOM 666 O O . GLY A 1 84 ? 6.837 -12.866 -0.248 1.00 69.69 84 GLY A O 1
ATOM 667 N N . TRP A 1 85 ? 6.932 -13.893 -2.240 1.00 68.94 85 TRP A N 1
ATOM 668 C CA . TRP A 1 85 ? 5.851 -14.848 -1.969 1.00 68.94 85 TRP A CA 1
ATOM 669 C C . TRP A 1 85 ? 6.279 -15.999 -1.048 1.00 68.94 85 TRP A C 1
ATOM 671 O O . TRP A 1 85 ? 5.503 -16.451 -0.205 1.00 68.94 85 TRP A O 1
ATOM 681 N N . LEU A 1 86 ? 7.525 -16.461 -1.185 1.00 68.25 86 LEU A N 1
ATOM 682 C CA . LEU A 1 86 ? 8.102 -17.520 -0.351 1.00 68.25 86 LEU A CA 1
ATOM 683 C C . LEU A 1 86 ? 8.434 -17.036 1.070 1.00 68.25 86 LEU A C 1
ATOM 685 O O . LEU A 1 86 ? 8.468 -17.840 2.003 1.00 68.25 86 LEU A O 1
ATOM 689 N N . THR A 1 87 ? 8.662 -15.734 1.260 1.00 58.75 87 THR A N 1
ATOM 690 C CA . THR A 1 87 ? 9.012 -15.144 2.556 1.00 58.75 87 THR A CA 1
ATOM 691 C C . THR A 1 87 ? 7.796 -14.511 3.245 1.00 58.75 87 THR A C 1
ATOM 693 O O . THR A 1 87 ? 7.359 -13.429 2.868 1.00 58.75 87 THR A O 1
ATOM 696 N N . LYS A 1 88 ? 7.282 -15.094 4.335 1.00 53.44 88 LYS A N 1
ATOM 697 C CA . LYS A 1 88 ? 6.415 -14.370 5.291 1.00 53.44 88 LYS A CA 1
ATOM 698 C C . LYS A 1 88 ? 6.848 -14.637 6.741 1.00 53.44 88 LYS A C 1
ATOM 700 O O . LYS A 1 88 ? 6.938 -15.803 7.112 1.00 53.44 88 LYS A O 1
ATOM 705 N N . PRO A 1 89 ? 6.998 -13.609 7.600 1.00 49.84 89 PRO A N 1
ATOM 706 C CA . PRO A 1 89 ? 7.664 -12.335 7.378 1.00 49.84 89 PRO A CA 1
ATOM 707 C C . PRO A 1 89 ? 9.123 -12.435 7.860 1.00 49.84 89 PRO A C 1
ATOM 709 O O . PRO A 1 89 ? 9.403 -12.466 9.056 1.00 49.84 89 PRO A O 1
ATOM 712 N N . ALA A 1 90 ? 10.072 -12.44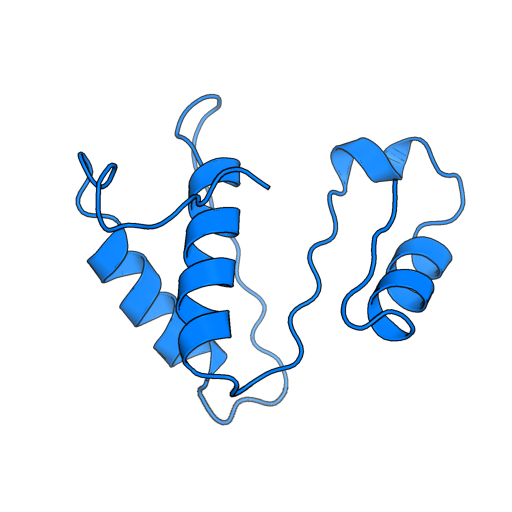1 6.936 1.00 37.34 90 ALA A N 1
ATOM 713 C CA . ALA A 1 90 ? 11.444 -12.071 7.240 1.00 37.34 90 ALA A CA 1
ATOM 714 C C . ALA A 1 90 ? 12.062 -11.526 5.960 1.00 37.34 90 ALA A C 1
ATOM 716 O O . ALA A 1 90 ? 12.250 -12.270 5.010 1.00 37.34 90 ALA A O 1
ATOM 717 N N . PHE A 1 91 ? 12.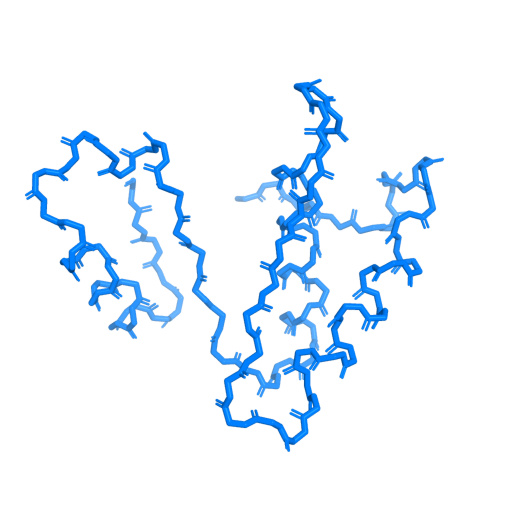323 -10.221 5.980 1.00 40.50 91 PHE A N 1
ATOM 718 C CA . PHE A 1 91 ? 13.510 -9.603 5.398 1.00 40.50 91 PHE A CA 1
ATOM 719 C C . PHE A 1 91 ? 13.908 -10.038 3.976 1.00 40.50 91 PHE A C 1
ATOM 721 O O . PHE A 1 91 ? 14.505 -11.090 3.777 1.00 40.50 91 PHE A O 1
ATOM 728 N N . ALA A 1 92 ? 13.745 -9.126 3.022 1.00 33.31 92 ALA A N 1
ATOM 729 C CA . ALA A 1 92 ? 14.662 -9.030 1.893 1.00 33.31 92 ALA A CA 1
ATOM 730 C C . ALA A 1 92 ? 15.339 -7.653 1.973 1.00 33.31 92 ALA A C 1
ATOM 732 O O . ALA A 1 92 ? 14.671 -6.650 2.238 1.00 33.31 92 ALA A O 1
ATOM 733 N N . ILE A 1 93 ? 16.670 -7.691 1.907 1.00 37.53 93 ILE A N 1
ATOM 734 C CA . ILE A 1 93 ? 17.640 -6.595 2.049 1.00 37.53 93 ILE A CA 1
ATOM 735 C C . ILE A 1 93 ? 17.551 -5.663 0.844 1.00 37.53 93 ILE A C 1
ATOM 737 O O . ILE A 1 93 ? 17.333 -6.197 -0.264 1.00 37.53 93 ILE A O 1
#

Solvent-accessible surface area (backbone atoms only — not comparable to full-atom values): 6330 Å² total; per-residue (Å²): 130,83,88,52,49,62,85,85,70,41,93,81,58,51,56,69,54,43,54,54,51,48,53,61,74,69,40,101,58,99,75,81,92,82,85,90,85,75,67,89,90,73,48,64,70,59,47,53,52,22,42,50,50,61,49,57,76,65,69,78,72,93,84,73,88,80,60,63,80,72,41,69,78,45,100,48,67,67,55,58,54,51,49,47,72,74,43,82,92,63,87,84,134

Foldseek 3Di:
DPPLACPPPVPVVCVVVLVVVLCQVPDPDPDDDDDDDDDPPPCPVSSVSRSVSVVVVVVPDLDFDDDVVVCVVPPCVPVSVVVSVVDDDDDDD

Radius of gyration: 14.27 Å; Cα contacts (8 Å, |Δi|>4): 38; chains: 1; bounding box: 34×33×28 Å

Organism: NCBI:txid1219064

pLDDT: mean 79.9, std 14.74, range [33.31, 94.25]

InterPro domains:
  IPR011646 KAP family P-loop domain [PF07693] (15-79)
  IPR027417 P-loop containing nucleoside triphosphate hydrolase [G3DSA:3.40.50.300] (12-89)
  IPR027417 P-loop containing nucleoside triphosphate hydrolase [SSF52540] (11-73)